Protein AF-A0A431HQF5-F1 (afdb_monomer_lite)

pLDDT: mean 87.21, std 10.59, range [45.34, 97.56]

Radius of gyration: 22.0 Å; chains: 1; bounding box: 46×23×59 Å

Foldseek 3Di:
DAACDLVNLLVLLVDPVLVVVDDPVCVVVNVVCVVPVPDPVCVVVSVCCLPPVQVSVCVVVVPHHRDPPVVVVVLLVDWDKDKDKDFQVCVVVVVVPDDDADWDWDWDDDDRIIIIIITGRDPDD

Structure (mmCIF, N/CA/C/O backbone):
data_AF-A0A431HQF5-F1
#
_entry.id   AF-A0A431HQF5-F1
#
loop_
_atom_site.group_PDB
_atom_site.id
_atom_site.type_symbol
_atom_site.label_atom_id
_atom_site.label_alt_id
_atom_site.label_comp_id
_atom_site.label_asym_id
_atom_site.label_entity_id
_atom_site.label_seq_id
_atom_site.pdbx_PDB_ins_code
_atom_site.Cartn_x
_atom_site.Cartn_y
_atom_site.Cartn_z
_atom_site.occupancy
_atom_site.B_iso_or_equiv
_atom_site.auth_seq_id
_atom_site.auth_comp_id
_atom_site.auth_asym_id
_atom_site.auth_atom_id
_atom_site.pdbx_PDB_model_num
ATOM 1 N N . MET A 1 1 ? -9.486 -3.557 -13.573 1.00 58.25 1 MET A N 1
ATOM 2 C CA . MET A 1 1 ? -8.245 -3.834 -14.334 1.00 58.25 1 MET A CA 1
ATOM 3 C C . MET A 1 1 ? -7.136 -4.143 -13.343 1.00 58.25 1 MET A C 1
ATOM 5 O O . MET A 1 1 ? -7.006 -3.406 -12.374 1.00 58.25 1 MET A O 1
ATOM 9 N N . SER A 1 2 ? -6.382 -5.228 -13.525 1.00 77.62 2 SER A N 1
ATOM 10 C CA . SER A 1 2 ? -5.254 -5.551 -12.638 1.00 77.62 2 SER A CA 1
ATOM 11 C C . SER A 1 2 ? -4.106 -4.568 -12.871 1.00 77.62 2 SER A C 1
ATOM 13 O O . SER A 1 2 ? -3.697 -4.390 -14.022 1.00 77.62 2 SER A O 1
ATOM 15 N N . LYS A 1 3 ? -3.586 -3.954 -11.806 1.00 85.44 3 LYS A N 1
ATOM 16 C CA . LYS A 1 3 ? -2.421 -3.065 -11.883 1.00 85.44 3 LYS A CA 1
ATOM 17 C C . LYS A 1 3 ? -1.121 -3.877 -11.976 1.00 85.44 3 LYS A C 1
ATOM 19 O O . LYS A 1 3 ? -1.041 -4.982 -11.448 1.00 85.44 3 LYS A O 1
ATOM 24 N N . ILE A 1 4 ? -0.108 -3.328 -12.638 1.00 87.69 4 ILE A N 1
ATOM 25 C CA . ILE A 1 4 ? 1.266 -3.846 -12.642 1.00 87.69 4 ILE A CA 1
ATOM 26 C C . ILE A 1 4 ? 1.956 -3.270 -11.407 1.00 87.69 4 ILE A C 1
ATOM 28 O O . ILE A 1 4 ? 2.224 -2.068 -11.359 1.00 87.69 4 ILE A O 1
ATOM 32 N N . GLY A 1 5 ? 2.202 -4.108 -10.403 1.00 86.31 5 GLY A N 1
ATOM 33 C CA . GLY A 1 5 ? 2.935 -3.750 -9.197 1.00 86.31 5 GLY A CA 1
ATOM 34 C C . GLY A 1 5 ? 4.362 -4.298 -9.200 1.00 86.31 5 GLY A C 1
ATOM 35 O O . GLY A 1 5 ? 4.869 -4.829 -10.190 1.00 86.31 5 GLY A O 1
ATOM 36 N N . LEU A 1 6 ? 5.020 -4.217 -8.042 1.00 86.19 6 LEU A N 1
ATOM 37 C CA . LEU A 1 6 ? 6.387 -4.725 -7.867 1.00 86.19 6 LEU A CA 1
ATOM 38 C C . LEU A 1 6 ? 6.510 -6.232 -8.148 1.00 86.19 6 LEU A C 1
ATOM 40 O O . LEU A 1 6 ? 7.580 -6.694 -8.541 1.00 86.19 6 LEU A O 1
ATOM 44 N N . MET A 1 7 ? 5.446 -7.009 -7.930 1.00 86.44 7 MET A N 1
ATOM 45 C CA . MET A 1 7 ? 5.459 -8.456 -8.159 1.00 86.44 7 MET A CA 1
ATOM 46 C C . MET A 1 7 ? 5.442 -8.792 -9.650 1.00 86.44 7 MET A C 1
ATOM 48 O O . MET A 1 7 ? 6.246 -9.613 -10.091 1.00 86.44 7 MET A O 1
ATOM 52 N N . GLU A 1 8 ? 4.612 -8.108 -10.437 1.00 90.19 8 GLU A N 1
ATOM 53 C CA . GLU A 1 8 ? 4.584 -8.238 -11.895 1.00 90.19 8 GLU A CA 1
ATOM 54 C C . GLU A 1 8 ? 5.925 -7.844 -12.512 1.00 90.19 8 GLU A C 1
ATOM 56 O O . GLU A 1 8 ? 6.423 -8.547 -13.386 1.00 90.19 8 GLU A O 1
ATOM 61 N N . VAL A 1 9 ? 6.553 -6.774 -12.018 1.00 91.06 9 VAL A N 1
ATOM 62 C CA . VAL A 1 9 ? 7.884 -6.343 -12.477 1.00 91.06 9 VAL A CA 1
ATOM 63 C C . VAL A 1 9 ? 8.948 -7.386 -12.153 1.00 91.06 9 VAL A C 1
ATOM 65 O O . VAL A 1 9 ? 9.749 -7.741 -13.017 1.00 91.06 9 VAL A O 1
ATOM 68 N N . LYS A 1 10 ? 8.941 -7.942 -10.934 1.00 90.50 10 LYS A N 1
ATOM 69 C CA . LYS A 1 10 ? 9.847 -9.039 -10.557 1.00 90.50 10 LYS A CA 1
ATOM 70 C C . LYS A 1 10 ? 9.667 -10.262 -11.450 1.00 90.50 10 LYS A C 1
ATOM 72 O O . LYS A 1 10 ? 10.654 -10.922 -11.768 1.00 90.50 10 LYS A O 1
ATOM 77 N N . GLN A 1 11 ? 8.429 -10.584 -11.817 1.00 91.00 11 GLN A N 1
ATOM 78 C CA . GLN A 1 11 ? 8.131 -11.698 -12.709 1.00 91.00 11 GLN A CA 1
ATOM 79 C C . GLN A 1 11 ? 8.595 -11.402 -14.140 1.00 91.00 11 GLN A C 1
ATOM 81 O O . GLN A 1 11 ? 9.264 -12.242 -14.737 1.00 91.00 11 GLN A O 1
ATOM 86 N N . ALA A 1 12 ? 8.305 -10.209 -14.661 1.00 93.19 12 ALA A N 1
ATOM 87 C CA . ALA A 1 12 ? 8.694 -9.788 -16.003 1.00 93.19 12 ALA A CA 1
ATOM 88 C C . ALA A 1 12 ? 10.219 -9.764 -16.176 1.00 93.19 12 ALA A C 1
ATOM 90 O O . ALA A 1 12 ? 10.730 -10.284 -17.159 1.00 93.19 12 ALA A O 1
ATOM 91 N N . LEU A 1 13 ? 10.970 -9.272 -15.185 1.00 93.50 13 LEU A N 1
ATOM 92 C CA . LEU A 1 13 ? 12.439 -9.231 -15.224 1.00 93.50 13 LEU A CA 1
ATOM 93 C C . LEU A 1 13 ? 13.111 -10.611 -15.265 1.00 93.50 13 LEU A C 1
ATOM 95 O O . LEU A 1 13 ? 14.282 -10.708 -15.633 1.00 93.50 13 LEU A O 1
ATOM 99 N N . ARG A 1 14 ? 12.397 -11.688 -14.918 1.00 91.81 14 ARG A N 1
ATOM 100 C CA . ARG A 1 14 ? 12.896 -13.058 -15.114 1.00 91.81 14 ARG A CA 1
ATOM 101 C C . ARG A 1 14 ? 12.796 -13.494 -16.575 1.00 91.81 14 ARG A C 1
ATOM 103 O O 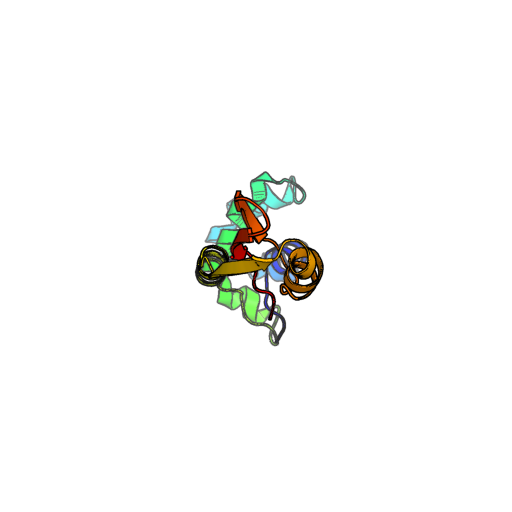. ARG A 1 14 ? 13.613 -14.301 -17.021 1.00 91.81 14 ARG A O 1
ATOM 110 N N . ASP A 1 15 ? 11.844 -12.950 -17.330 1.00 94.12 15 ASP A N 1
ATOM 111 C CA . ASP A 1 15 ? 11.705 -13.229 -18.755 1.00 94.12 15 ASP A CA 1
ATOM 112 C C . ASP A 1 15 ? 12.819 -12.523 -19.538 1.00 94.12 15 ASP A C 1
ATOM 114 O O . ASP A 1 15 ? 13.148 -11.358 -19.316 1.00 94.12 15 ASP A O 1
ATOM 118 N N . LYS A 1 16 ? 13.452 -13.253 -20.455 1.00 93.00 16 LYS A N 1
ATOM 119 C CA . LYS A 1 16 ? 14.454 -12.689 -21.358 1.00 93.00 16 LYS A CA 1
ATOM 120 C C . LYS A 1 16 ? 13.828 -11.674 -22.321 1.00 93.00 16 LYS A C 1
ATOM 122 O O . LYS A 1 16 ? 14.414 -10.626 -22.541 1.00 93.00 16 LYS A O 1
ATOM 127 N N . ARG A 1 17 ? 12.617 -11.934 -22.821 1.00 93.62 17 ARG A N 1
ATOM 128 C CA . ARG A 1 17 ? 11.923 -11.076 -23.795 1.00 93.62 17 ARG A CA 1
ATOM 129 C C . ARG A 1 17 ? 11.688 -9.672 -23.255 1.00 93.62 17 ARG A C 1
ATOM 131 O O . ARG A 1 17 ? 11.881 -8.700 -23.970 1.00 93.62 17 ARG A O 1
ATOM 138 N N . PHE A 1 18 ? 11.291 -9.577 -21.987 1.00 95.06 18 PHE A N 1
ATOM 139 C CA . PHE A 1 18 ? 11.106 -8.288 -21.331 1.00 95.06 18 PHE A CA 1
ATOM 140 C C . PHE A 1 18 ? 12.441 -7.574 -21.115 1.00 95.06 18 PHE A C 1
ATOM 142 O O . PHE A 1 18 ? 12.548 -6.387 -21.392 1.00 95.06 18 PHE A O 1
ATOM 149 N N . ARG A 1 19 ? 13.472 -8.303 -20.664 1.00 93.38 19 ARG A N 1
ATOM 150 C CA . ARG A 1 19 ? 14.819 -7.748 -20.463 1.00 93.38 19 ARG A CA 1
ATOM 151 C C . ARG A 1 19 ? 15.416 -7.183 -21.750 1.00 93.38 19 ARG A C 1
ATOM 153 O O . ARG A 1 19 ? 16.004 -6.112 -21.702 1.00 93.38 19 ARG A O 1
ATOM 160 N N . ASP A 1 20 ? 15.229 -7.878 -22.867 1.00 93.19 20 ASP A N 1
ATOM 161 C CA . ASP A 1 20 ? 15.718 -7.460 -24.184 1.00 93.19 20 ASP A CA 1
ATOM 162 C C . ASP A 1 20 ? 14.951 -6.233 -24.725 1.00 93.19 20 ASP A C 1
ATOM 164 O O . ASP A 1 20 ? 15.460 -5.521 -25.583 1.00 93.19 20 ASP A O 1
ATOM 168 N N . ALA A 1 21 ? 13.740 -5.971 -24.219 1.00 93.50 21 ALA A N 1
ATOM 169 C CA . ALA A 1 21 ? 12.931 -4.811 -24.586 1.00 93.50 21 ALA A CA 1
ATOM 170 C C . ALA A 1 21 ? 13.224 -3.559 -23.736 1.00 93.50 21 ALA A C 1
ATOM 172 O O . ALA A 1 21 ? 12.707 -2.485 -24.050 1.00 93.50 21 ALA A O 1
ATOM 173 N N . LEU A 1 22 ? 14.006 -3.673 -22.652 1.00 93.44 22 LEU A N 1
ATOM 174 C CA . LEU A 1 22 ? 14.332 -2.531 -21.796 1.00 93.44 22 LEU A CA 1
ATOM 175 C C . LEU A 1 22 ? 15.310 -1.561 -22.486 1.00 93.44 22 LEU A C 1
ATOM 177 O O . LEU A 1 22 ? 16.166 -2.000 -23.253 1.00 93.44 22 LEU A O 1
ATOM 181 N N . PRO A 1 23 ? 15.233 -0.249 -22.188 1.00 92.88 23 PRO A N 1
ATOM 182 C CA . PRO A 1 23 ?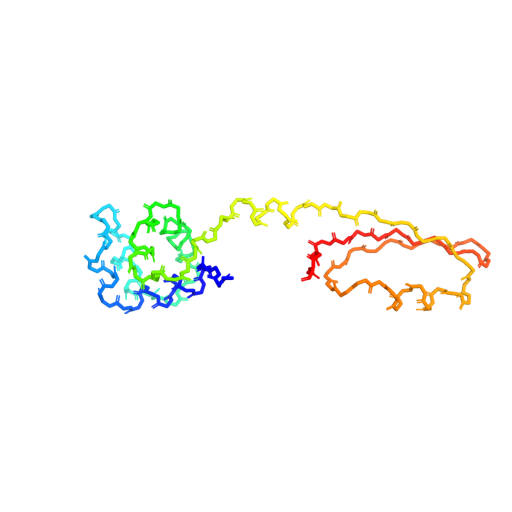 16.179 0.729 -22.717 1.00 92.88 23 PRO A CA 1
ATOM 183 C C . PRO A 1 23 ? 17.627 0.438 -22.301 1.00 92.88 23 PRO A C 1
ATOM 185 O O . PRO A 1 23 ? 17.884 -0.083 -21.213 1.00 92.88 23 PRO A O 1
ATOM 188 N N . GLU A 1 24 ? 18.590 0.878 -23.114 1.00 90.94 24 GLU A N 1
ATOM 189 C CA . GLU A 1 24 ? 20.025 0.673 -22.855 1.00 90.94 24 GLU A CA 1
ATOM 190 C C . GLU A 1 24 ? 20.491 1.251 -21.509 1.00 90.94 24 GLU A C 1
ATOM 192 O O . GLU A 1 24 ? 21.410 0.710 -20.889 1.00 90.94 24 GLU A O 1
ATOM 197 N N . SER A 1 25 ? 19.816 2.288 -21.000 1.00 91.88 25 SER A N 1
ATOM 198 C CA . SER A 1 25 ? 20.086 2.893 -19.689 1.00 91.88 25 SER A CA 1
ATOM 199 C C . SER A 1 25 ? 19.937 1.922 -18.507 1.00 91.88 25 SER A C 1
ATOM 201 O O . SER A 1 25 ? 20.458 2.195 -17.426 1.00 91.88 25 SER A O 1
ATOM 203 N N . PHE A 1 26 ? 19.272 0.777 -18.698 1.00 92.38 26 PHE A N 1
ATOM 204 C CA . PHE A 1 26 ? 19.079 -0.257 -17.676 1.00 92.38 26 PHE A CA 1
ATOM 205 C C . PHE A 1 26 ? 20.167 -1.339 -17.693 1.00 92.38 26 PHE A C 1
ATOM 207 O O . PHE A 1 26 ? 20.194 -2.186 -16.798 1.00 92.38 26 PHE A O 1
ATOM 214 N N . THR A 1 27 ? 21.073 -1.334 -18.676 1.00 90.38 27 THR A N 1
ATOM 215 C CA . THR A 1 27 ? 22.007 -2.446 -18.935 1.00 90.38 27 THR A CA 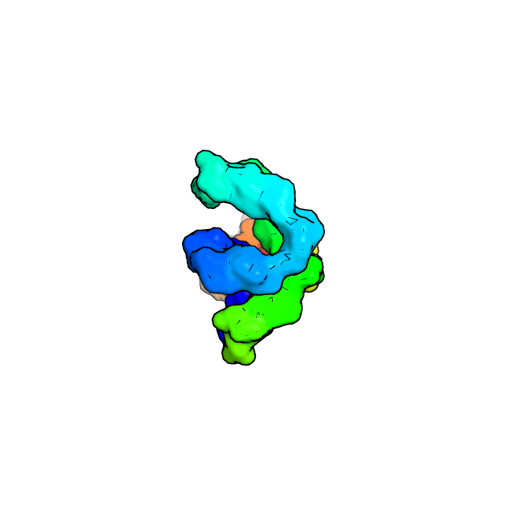1
ATOM 216 C C . THR A 1 27 ? 22.867 -2.800 -17.719 1.00 90.38 27 THR A C 1
ATOM 218 O O . THR A 1 27 ? 22.964 -3.971 -17.347 1.00 90.38 27 THR A O 1
ATOM 221 N N . GLU A 1 28 ? 23.459 -1.809 -17.047 1.00 91.31 28 GLU A N 1
ATOM 222 C CA . GLU A 1 28 ? 24.319 -2.051 -15.880 1.00 91.31 28 GLU A CA 1
ATOM 223 C C . GLU A 1 28 ? 23.551 -2.636 -14.687 1.00 91.31 28 GLU A C 1
ATOM 225 O O . GLU A 1 28 ? 24.012 -3.554 -14.002 1.00 91.31 28 GLU A O 1
ATOM 230 N N . GLU A 1 29 ? 22.361 -2.105 -14.417 1.00 90.94 29 GLU A N 1
ATOM 231 C CA . GLU A 1 29 ? 21.517 -2.539 -13.305 1.00 90.94 29 GLU A CA 1
ATOM 232 C C . GLU A 1 29 ? 20.937 -3.931 -13.570 1.00 90.94 29 GLU A C 1
ATOM 234 O O . GLU A 1 29 ? 20.865 -4.763 -12.666 1.00 90.94 29 GLU A O 1
ATOM 239 N N . LEU A 1 30 ? 20.616 -4.225 -14.829 1.00 92.75 30 LEU A N 1
ATOM 240 C CA . LEU A 1 30 ? 20.144 -5.524 -15.280 1.00 92.75 30 LEU A CA 1
ATOM 241 C C . LEU A 1 30 ? 21.226 -6.601 -15.137 1.00 92.75 30 LEU A C 1
ATOM 243 O O . LEU A 1 30 ? 20.927 -7.716 -14.706 1.00 92.75 30 LEU A O 1
ATOM 247 N N . GLN A 1 31 ? 22.491 -6.273 -15.415 1.00 90.88 31 GLN A N 1
ATOM 248 C CA . GLN A 1 31 ? 23.617 -7.171 -15.140 1.00 90.88 31 GLN A CA 1
ATOM 249 C C . GLN A 1 31 ? 23.776 -7.443 -13.637 1.00 90.88 31 GLN A C 1
ATOM 251 O O . GLN A 1 31 ? 24.002 -8.588 -13.240 1.00 90.88 31 GLN A O 1
ATOM 256 N N . LYS A 1 32 ? 23.629 -6.418 -12.785 1.00 90.81 32 LYS A N 1
ATOM 257 C CA . LYS A 1 32 ? 23.652 -6.582 -11.319 1.00 90.81 32 LYS A CA 1
ATOM 258 C C . LYS A 1 32 ? 22.494 -7.463 -10.840 1.00 90.81 32 LYS A C 1
ATOM 260 O O . LYS A 1 32 ? 22.718 -8.388 -10.061 1.00 90.81 32 LYS A O 1
ATOM 265 N N . TYR A 1 33 ? 21.290 -7.236 -11.363 1.00 92.56 33 TYR A N 1
ATOM 266 C CA . TYR A 1 33 ? 20.105 -8.040 -11.072 1.00 92.56 33 TYR A CA 1
ATOM 267 C C . TYR A 1 33 ? 20.306 -9.514 -11.446 1.00 92.56 33 TYR A C 1
ATOM 269 O O . TYR A 1 33 ? 20.027 -10.390 -10.633 1.00 92.56 33 TYR A O 1
ATOM 277 N N . GLN A 1 34 ? 20.839 -9.807 -12.638 1.00 90.62 34 GLN A N 1
ATOM 278 C CA . GLN A 1 34 ? 21.037 -11.186 -13.101 1.00 90.62 34 GLN A CA 1
ATOM 279 C C . GLN A 1 34 ? 21.993 -11.994 -12.217 1.00 90.62 34 GLN A C 1
ATOM 281 O O . GLN A 1 34 ? 21.821 -13.205 -12.090 1.00 90.62 34 GLN A O 1
ATOM 286 N N . LYS A 1 35 ? 22.965 -11.338 -11.571 1.00 92.44 35 LYS A N 1
ATOM 287 C CA . LYS A 1 35 ? 23.877 -11.995 -10.622 1.00 92.44 35 LYS A CA 1
ATOM 288 C C . LYS A 1 35 ? 23.170 -12.439 -9.341 1.00 92.44 35 LYS A C 1
ATOM 290 O O . LYS A 1 35 ? 23.572 -13.435 -8.750 1.00 92.44 35 LYS A O 1
ATOM 295 N N . ASN A 1 36 ? 22.140 -11.713 -8.898 1.00 90.62 36 ASN A N 1
ATOM 296 C CA . ASN A 1 36 ? 21.372 -12.066 -7.704 1.00 90.62 36 ASN A CA 1
ATOM 297 C C . ASN A 1 36 ? 19.916 -11.556 -7.777 1.00 90.62 36 ASN A C 1
ATOM 299 O O . ASN A 1 36 ? 19.568 -10.557 -7.135 1.00 90.62 36 ASN A O 1
ATOM 303 N N . PRO A 1 37 ? 19.029 -12.239 -8.524 1.00 85.88 37 PRO A N 1
ATOM 304 C CA . PRO A 1 37 ? 17.673 -11.752 -8.791 1.00 85.88 37 PRO A CA 1
ATOM 305 C C . PRO A 1 37 ? 16.753 -11.790 -7.560 1.00 85.88 37 PRO A C 1
ATOM 307 O O . PRO A 1 37 ? 15.724 -11.115 -7.531 1.00 85.88 37 PRO A O 1
ATOM 310 N N . GLY A 1 38 ? 17.114 -12.559 -6.527 1.00 83.06 38 GLY A N 1
ATOM 311 C CA . GLY A 1 38 ? 16.381 -12.645 -5.260 1.00 83.06 38 GLY A CA 1
ATOM 312 C C . GLY A 1 38 ? 16.757 -11.572 -4.233 1.00 83.06 38 GLY A C 1
ATOM 313 O O . GLY A 1 38 ? 16.110 -11.485 -3.192 1.00 83.06 38 GLY A O 1
ATOM 314 N N . CYS A 1 39 ? 17.781 -10.755 -4.503 1.00 84.44 39 CYS A N 1
ATOM 315 C CA . CYS A 1 39 ? 18.284 -9.781 -3.540 1.00 84.44 39 CYS A CA 1
ATOM 316 C C . CYS A 1 39 ? 17.250 -8.695 -3.211 1.00 84.44 39 CYS A C 1
ATOM 318 O O . CYS A 1 39 ? 16.688 -8.055 -4.106 1.00 84.44 39 CYS A O 1
ATOM 320 N N . ALA A 1 40 ? 17.080 -8.399 -1.920 1.00 80.38 40 ALA A N 1
ATOM 321 C CA . ALA A 1 40 ? 16.309 -7.240 -1.461 1.00 80.38 40 ALA A CA 1
ATOM 322 C C . ALA A 1 40 ? 16.910 -5.904 -1.948 1.00 80.38 40 ALA A C 1
ATOM 324 O O . ALA A 1 40 ? 16.189 -4.926 -2.129 1.00 80.38 40 ALA A O 1
ATOM 325 N N . CYS A 1 41 ? 18.211 -5.879 -2.248 1.00 84.56 41 CYS A N 1
ATOM 326 C CA . CYS A 1 41 ? 18.910 -4.725 -2.808 1.00 84.56 41 CYS A CA 1
ATOM 327 C C 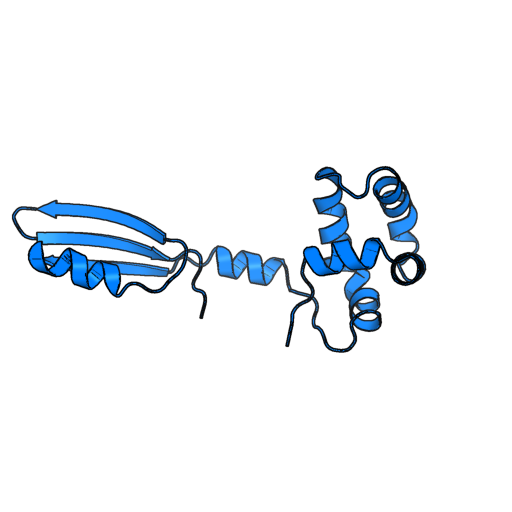. CYS A 1 41 ? 18.407 -4.286 -4.196 1.00 84.56 41 CYS A C 1
ATOM 329 O O . CYS A 1 41 ? 18.689 -3.167 -4.608 1.00 84.56 41 CYS A O 1
ATOM 331 N N . ASN A 1 42 ? 17.625 -5.116 -4.897 1.00 88.81 42 ASN A N 1
ATOM 332 C CA . ASN A 1 42 ? 17.071 -4.792 -6.217 1.00 88.81 42 ASN A CA 1
ATOM 333 C C . ASN A 1 42 ? 15.778 -3.955 -6.153 1.00 88.81 42 ASN A C 1
ATOM 335 O O . ASN A 1 42 ? 15.238 -3.582 -7.190 1.00 88.81 42 ASN A O 1
ATOM 339 N N . ILE A 1 43 ? 15.254 -3.647 -4.959 1.00 85.25 43 ILE A N 1
ATOM 340 C CA . ILE A 1 43 ? 14.030 -2.839 -4.812 1.00 85.25 43 ILE A CA 1
ATOM 341 C C . ILE A 1 43 ? 14.114 -1.481 -5.541 1.00 85.25 43 ILE A C 1
ATOM 343 O O . ILE A 1 43 ? 13.151 -1.151 -6.238 1.00 85.25 43 ILE A O 1
ATOM 347 N N . PRO A 1 44 ? 15.214 -0.702 -5.453 1.00 88.94 44 PRO A N 1
ATOM 348 C CA . PRO A 1 44 ? 15.353 0.549 -6.202 1.00 88.94 44 PRO A CA 1
ATOM 349 C C . PRO A 1 44 ? 15.273 0.342 -7.717 1.00 88.94 44 PRO A C 1
ATOM 351 O O . PRO A 1 44 ? 14.609 1.110 -8.404 1.00 88.94 44 PRO A O 1
ATOM 354 N N . PHE A 1 45 ? 15.864 -0.743 -8.221 1.00 92.19 45 PHE A N 1
ATOM 355 C CA . PHE A 1 45 ? 15.804 -1.100 -9.636 1.00 92.19 45 PHE A CA 1
ATOM 356 C C . PHE A 1 45 ? 14.371 -1.410 -10.086 1.00 92.19 45 PHE A C 1
ATOM 358 O O . PHE A 1 45 ? 13.919 -0.888 -11.099 1.00 92.19 45 PHE A O 1
ATOM 365 N N . TYR A 1 46 ? 13.604 -2.179 -9.303 1.00 90.38 46 TYR A N 1
ATOM 366 C CA . TYR A 1 46 ? 12.196 -2.446 -9.626 1.00 90.38 46 TYR A CA 1
ATOM 367 C C . TYR A 1 46 ? 11.362 -1.164 -9.673 1.00 90.38 46 TYR A C 1
ATOM 369 O O . TYR A 1 46 ? 10.546 -1.001 -10.577 1.00 90.38 46 TYR A O 1
ATOM 377 N N . LYS A 1 47 ? 11.587 -0.239 -8.730 1.00 87.69 47 LYS A N 1
ATOM 378 C CA . LYS A 1 47 ? 10.921 1.071 -8.735 1.00 87.69 47 LYS A CA 1
ATOM 379 C C . LYS A 1 47 ? 11.280 1.872 -9.985 1.00 87.69 47 LYS A C 1
ATOM 381 O O . LYS A 1 47 ? 10.378 2.401 -10.621 1.00 87.69 47 LYS A O 1
ATOM 386 N N . LYS A 1 48 ? 12.559 1.883 -10.367 1.00 90.62 48 LYS A N 1
ATOM 387 C CA . LYS A 1 48 ? 13.045 2.557 -11.574 1.00 90.62 48 LYS A CA 1
ATOM 388 C C . LYS A 1 48 ? 12.392 2.012 -12.847 1.00 90.62 48 LYS A C 1
ATOM 390 O O . LYS A 1 48 ? 11.933 2.779 -13.682 1.00 90.62 48 LYS A O 1
ATOM 395 N N . VAL A 1 49 ? 12.253 0.689 -12.965 1.00 91.88 49 VAL A N 1
ATOM 396 C CA . VAL A 1 49 ? 11.530 0.055 -14.085 1.00 91.88 49 VAL A CA 1
ATOM 397 C C . VAL A 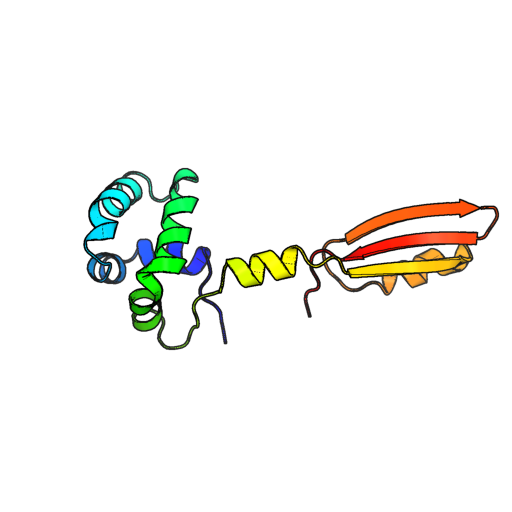1 49 ? 10.062 0.505 -14.121 1.00 91.88 49 VAL A C 1
ATOM 399 O O . VAL A 1 49 ? 9.537 0.796 -15.190 1.00 91.88 49 VAL A O 1
ATOM 402 N N . MET A 1 50 ? 9.397 0.632 -12.967 1.00 88.69 50 MET A N 1
ATOM 403 C CA . MET A 1 50 ? 8.008 1.119 -12.902 1.00 88.69 50 MET A CA 1
ATOM 404 C C . MET A 1 50 ? 7.848 2.595 -13.281 1.00 88.69 50 MET A C 1
ATOM 406 O O . MET A 1 50 ? 6.779 2.990 -13.749 1.00 88.69 50 MET A O 1
ATOM 410 N N . THR A 1 51 ? 8.868 3.423 -13.060 1.00 88.31 51 THR A N 1
ATOM 411 C CA . THR A 1 51 ? 8.803 4.862 -13.344 1.00 88.31 51 THR A CA 1
ATOM 412 C C . THR A 1 51 ? 9.249 5.198 -14.759 1.00 88.31 51 THR A C 1
ATOM 414 O O . THR A 1 51 ? 8.565 5.966 -15.431 1.00 88.31 51 THR A O 1
ATOM 417 N N . GLU A 1 52 ? 10.353 4.609 -15.215 1.00 91.56 52 GLU A N 1
ATOM 418 C CA . GLU A 1 52 ? 11.045 4.983 -16.455 1.00 91.56 52 GLU A CA 1
ATOM 419 C C . GLU A 1 52 ? 10.772 4.018 -17.623 1.00 91.56 52 GLU A C 1
ATOM 421 O O . GLU A 1 52 ? 10.843 4.440 -18.770 1.00 91.56 52 GLU A O 1
ATOM 426 N N . ALA A 1 53 ? 10.403 2.754 -17.370 1.00 92.31 53 ALA A N 1
ATOM 427 C CA . ALA A 1 53 ? 10.145 1.750 -18.416 1.00 92.31 53 ALA A CA 1
ATOM 428 C C . ALA A 1 53 ? 8.645 1.414 -18.570 1.00 92.31 53 ALA A C 1
ATOM 430 O O . ALA A 1 53 ? 8.249 0.263 -18.788 1.00 92.31 53 ALA A O 1
ATOM 431 N N . LYS A 1 54 ? 7.779 2.427 -18.420 1.00 90.12 54 LYS A N 1
ATOM 432 C CA . LYS A 1 54 ? 6.314 2.261 -18.478 1.00 90.12 54 LYS A CA 1
ATOM 433 C C . LYS A 1 54 ? 5.835 1.741 -19.828 1.00 90.12 54 LYS A C 1
ATOM 435 O O . LYS A 1 54 ? 4.938 0.905 -19.865 1.00 90.12 54 LYS A O 1
ATOM 440 N N . GLU A 1 55 ? 6.434 2.208 -20.919 1.00 90.69 55 GLU A N 1
ATOM 441 C CA . GLU A 1 55 ? 6.068 1.795 -22.277 1.00 90.69 55 GLU A CA 1
ATOM 442 C C . GLU A 1 55 ? 6.332 0.303 -22.491 1.00 90.69 55 GLU A C 1
ATOM 444 O O . GLU A 1 55 ? 5.462 -0.423 -22.967 1.00 90.69 55 GLU A O 1
ATOM 449 N N . GLN A 1 56 ? 7.491 -0.179 -22.048 1.00 93.69 56 GLN A N 1
ATOM 450 C CA . GLN A 1 56 ? 7.894 -1.581 -22.129 1.00 93.69 56 GLN A CA 1
ATOM 451 C C . GLN A 1 56 ? 6.996 -2.459 -21.253 1.00 93.69 56 GLN A C 1
ATOM 453 O O . GLN A 1 56 ? 6.579 -3.539 -21.671 1.00 93.69 56 GLN A O 1
ATOM 458 N N . LEU A 1 57 ? 6.649 -1.991 -20.047 1.00 91.75 57 LEU A N 1
ATOM 459 C CA . LEU A 1 57 ? 5.693 -2.679 -19.175 1.00 91.75 57 LEU A CA 1
ATOM 460 C C . LEU A 1 57 ? 4.302 -2.765 -19.811 1.00 91.75 57 LEU A C 1
ATOM 462 O O . LEU A 1 57 ? 3.663 -3.812 -19.721 1.00 91.75 57 LEU A O 1
ATOM 466 N N . GLN A 1 58 ? 3.850 -1.702 -20.476 1.00 91.00 58 GLN A N 1
ATOM 467 C CA . GLN A 1 58 ? 2.558 -1.666 -21.155 1.00 91.00 58 GLN A CA 1
ATOM 468 C C . GLN A 1 58 ? 2.541 -2.575 -22.391 1.00 91.00 58 GLN A C 1
ATOM 470 O O . GLN A 1 58 ? 1.556 -3.269 -22.626 1.00 91.00 58 GLN A O 1
ATOM 475 N N . GLN A 1 59 ? 3.636 -2.625 -23.152 1.00 91.88 59 GLN A N 1
ATOM 476 C CA . GLN A 1 59 ? 3.788 -3.543 -24.284 1.00 91.88 59 GLN A CA 1
ATOM 477 C C . GLN A 1 59 ? 3.802 -5.008 -23.832 1.00 91.88 59 GLN A C 1
ATOM 479 O O . GLN A 1 59 ? 3.190 -5.861 -24.471 1.00 91.88 59 GLN A O 1
ATOM 484 N N . TYR A 1 60 ? 4.471 -5.302 -22.715 1.00 93.00 60 TYR A N 1
ATOM 485 C CA . TYR A 1 60 ? 4.562 -6.656 -22.171 1.00 93.00 60 TYR A CA 1
ATOM 486 C C . TYR A 1 60 ? 3.262 -7.109 -21.477 1.00 93.00 60 TYR A C 1
ATOM 488 O O . TYR A 1 60 ? 2.902 -8.285 -21.531 1.00 93.00 60 TYR A O 1
ATOM 496 N N . PHE A 1 61 ? 2.519 -6.181 -20.865 1.00 91.31 61 PHE A N 1
ATOM 497 C CA . PHE A 1 61 ? 1.218 -6.422 -20.235 1.00 91.31 61 PHE A CA 1
ATOM 498 C C . PHE A 1 61 ? 0.114 -5.544 -20.861 1.00 91.31 61 PHE A C 1
ATOM 500 O O . PHE A 1 61 ? -0.391 -4.631 -20.202 1.00 91.31 61 PHE A O 1
ATOM 507 N N . PRO A 1 62 ? -0.344 -5.842 -22.092 1.00 86.94 62 PRO A N 1
ATOM 508 C CA . PRO A 1 62 ? -1.216 -4.950 -22.870 1.00 86.94 62 PRO A CA 1
ATOM 509 C C . PRO A 1 62 ? -2.555 -4.611 -22.195 1.00 86.94 62 PRO A C 1
ATOM 511 O O . PRO A 1 62 ? -3.098 -3.533 -22.413 1.00 86.94 62 PRO A O 1
ATOM 514 N N . ASN A 1 63 ? -3.064 -5.495 -21.330 1.00 88.62 63 ASN A N 1
ATOM 515 C CA . ASN A 1 63 ? -4.356 -5.339 -20.646 1.00 88.62 63 ASN A CA 1
ATOM 516 C C . ASN A 1 63 ? -4.239 -4.874 -19.181 1.00 88.62 63 ASN A C 1
ATOM 518 O O . ASN A 1 63 ? -5.191 -5.009 -18.407 1.00 88.62 63 ASN A O 1
ATOM 522 N N . ARG A 1 64 ? -3.066 -4.395 -18.757 1.00 87.00 64 ARG A N 1
ATOM 523 C CA . ARG A 1 64 ? -2.818 -3.929 -17.385 1.00 87.00 64 ARG A CA 1
ATOM 524 C C . ARG A 1 64 ? -2.334 -2.488 -17.401 1.00 87.00 64 ARG A C 1
ATOM 526 O O . ARG A 1 64 ? -1.771 -2.047 -18.389 1.00 87.00 64 ARG A O 1
ATOM 533 N N . SER A 1 65 ? -2.545 -1.761 -16.312 1.00 85.12 65 SER A N 1
ATOM 534 C CA . SER A 1 65 ? -2.012 -0.407 -16.141 1.00 85.12 65 SER A CA 1
ATOM 535 C C . SER A 1 65 ? -0.866 -0.412 -15.137 1.00 85.12 65 SER A C 1
ATOM 537 O O . SER A 1 65 ? -0.923 -1.116 -14.126 1.00 85.12 65 SER A O 1
ATOM 53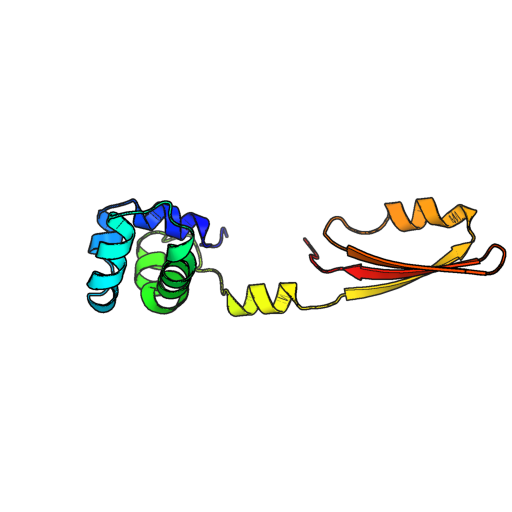9 N N . VAL A 1 66 ? 0.186 0.366 -15.395 1.00 82.88 66 VAL A N 1
ATOM 540 C CA . VAL A 1 66 ? 1.290 0.527 -14.438 1.00 82.88 66 VAL A CA 1
ATOM 541 C C . VAL A 1 66 ? 0.777 1.232 -13.182 1.00 82.88 66 VAL A C 1
ATOM 543 O O . VAL A 1 66 ? 0.182 2.305 -13.277 1.00 82.88 66 VAL A O 1
ATOM 546 N N . ALA A 1 67 ? 0.981 0.627 -12.007 1.00 79.81 67 ALA A N 1
ATOM 547 C CA . ALA A 1 67 ? 0.595 1.249 -10.745 1.00 79.81 67 ALA A CA 1
ATOM 548 C C . ALA A 1 67 ? 1.378 2.552 -10.534 1.00 79.81 67 ALA A C 1
ATOM 550 O O . ALA A 1 67 ? 2.602 2.588 -10.690 1.00 79.81 67 ALA A O 1
ATOM 551 N N . ASN A 1 68 ? 0.678 3.621 -10.157 1.00 77.38 68 ASN A N 1
ATOM 552 C CA . ASN A 1 68 ? 1.321 4.869 -9.780 1.00 77.38 68 ASN A CA 1
ATOM 553 C C . ASN A 1 68 ? 1.803 4.761 -8.330 1.00 77.38 68 ASN A C 1
ATOM 555 O O . ASN A 1 68 ? 1.034 4.972 -7.396 1.00 77.38 68 ASN A O 1
ATOM 559 N N . LEU A 1 69 ? 3.080 4.412 -8.155 1.00 70.25 69 LEU A N 1
ATOM 560 C CA . LEU A 1 69 ? 3.685 4.196 -6.839 1.00 70.25 69 LEU A CA 1
ATOM 561 C C . LEU A 1 69 ? 3.565 5.413 -5.911 1.00 70.25 69 LEU A C 1
ATOM 563 O O . LEU A 1 69 ? 3.453 5.232 -4.704 1.00 70.25 69 LEU A O 1
ATOM 567 N N . GLU A 1 70 ? 3.588 6.634 -6.450 1.00 68.19 70 GLU A N 1
ATOM 568 C CA . GLU A 1 70 ? 3.453 7.857 -5.649 1.00 68.19 70 GLU A CA 1
ATOM 569 C C . GLU A 1 70 ? 2.016 8.089 -5.192 1.00 68.19 70 GLU A C 1
ATOM 571 O O . GLU A 1 70 ? 1.784 8.523 -4.069 1.00 68.19 70 GLU A O 1
ATOM 576 N N . GLU A 1 71 ? 1.044 7.789 -6.047 1.00 66.38 71 GLU A N 1
ATOM 577 C CA . GLU A 1 71 ? -0.371 7.931 -5.717 1.00 66.38 71 GLU A CA 1
ATOM 578 C C . GLU A 1 71 ? -0.827 6.840 -4.744 1.00 66.38 71 GLU A C 1
ATOM 580 O O . GLU A 1 71 ? -1.540 7.131 -3.788 1.00 66.38 71 GLU A O 1
ATOM 585 N N . ASP A 1 72 ? -0.360 5.603 -4.933 1.00 65.31 72 ASP A N 1
ATOM 586 C CA . ASP A 1 72 ? -0.613 4.511 -3.994 1.00 65.31 72 ASP A CA 1
ATOM 587 C C . ASP A 1 72 ? 0.085 4.792 -2.642 1.00 65.31 72 ASP A C 1
ATOM 589 O O . ASP A 1 72 ? -0.504 4.556 -1.592 1.00 65.31 72 ASP A O 1
ATOM 593 N N . ALA A 1 73 ? 1.290 5.383 -2.635 1.00 62.78 73 ALA A N 1
ATOM 594 C CA . ALA A 1 73 ? 1.944 5.831 -1.401 1.00 62.78 73 ALA A CA 1
ATOM 595 C C . ALA A 1 73 ? 1.200 6.989 -0.717 1.00 62.78 73 ALA A C 1
ATOM 597 O O . ALA A 1 73 ? 1.094 6.993 0.506 1.00 62.78 73 ALA A O 1
ATOM 598 N N . LYS A 1 74 ? 0.660 7.948 -1.483 1.00 63.59 74 LYS A N 1
ATOM 599 C CA . LYS A 1 74 ? -0.178 9.030 -0.941 1.00 63.59 74 LYS A CA 1
ATOM 600 C C . LYS A 1 74 ? -1.460 8.489 -0.315 1.00 63.59 74 LYS A C 1
ATOM 602 O O . LYS A 1 74 ? -1.773 8.879 0.799 1.00 63.59 74 LYS A O 1
ATOM 607 N N . LYS A 1 75 ? -2.137 7.544 -0.971 1.00 63.22 75 LYS A N 1
ATOM 608 C CA . LYS A 1 75 ? -3.344 6.889 -0.440 1.00 63.22 75 LYS A CA 1
ATOM 609 C C . LYS A 1 75 ? -3.071 6.112 0.849 1.00 63.22 75 LYS A C 1
ATOM 611 O O . LYS A 1 75 ? -3.856 6.195 1.777 1.00 63.22 75 LYS A O 1
ATOM 616 N N . LEU A 1 76 ? -1.925 5.434 0.949 1.00 60.66 76 LEU A N 1
ATOM 617 C CA . LEU A 1 76 ? -1.479 4.775 2.189 1.00 60.66 76 LEU A CA 1
ATOM 618 C C . LEU A 1 76 ? -1.101 5.761 3.313 1.00 60.66 76 LEU A C 1
ATOM 620 O O . LEU A 1 76 ? -0.932 5.359 4.462 1.00 60.66 76 LEU A O 1
ATOM 624 N N . MET A 1 77 ? -0.900 7.040 2.984 1.00 60.62 77 MET A N 1
ATOM 625 C CA . MET A 1 77 ? -0.616 8.112 3.940 1.00 60.62 77 MET A CA 1
ATOM 626 C C . MET A 1 77 ? -1.864 8.912 4.329 1.00 60.62 77 MET A C 1
ATOM 628 O O . MET A 1 77 ? -1.784 9.747 5.235 1.00 60.62 77 MET A O 1
ATOM 632 N N . GLU A 1 78 ? -2.999 8.698 3.661 1.00 69.50 78 GLU A N 1
ATOM 633 C CA . GLU A 1 78 ? -4.248 9.365 4.007 1.00 69.50 78 GLU A CA 1
ATOM 634 C C . GLU A 1 78 ? -4.780 8.771 5.313 1.00 69.50 78 GLU A C 1
ATOM 636 O O . GLU A 1 78 ? -5.176 7.613 5.394 1.00 69.50 78 GLU A O 1
ATOM 641 N N . ASN A 1 79 ? -4.733 9.577 6.372 1.00 79.38 79 ASN A N 1
ATOM 642 C CA . ASN A 1 79 ? -5.261 9.187 7.669 1.00 79.38 79 ASN A CA 1
ATOM 643 C C . ASN A 1 79 ? -6.776 9.397 7.682 1.00 79.38 79 ASN A C 1
ATOM 645 O O . ASN A 1 79 ? -7.245 10.534 7.558 1.00 79.38 79 ASN A O 1
ATOM 649 N N . HIS A 1 80 ? -7.533 8.328 7.898 1.00 84.25 80 HIS A N 1
ATOM 650 C CA . HIS A 1 80 ? -8.977 8.405 8.083 1.00 84.25 80 HIS A CA 1
ATOM 651 C C . HIS A 1 80 ? -9.311 8.306 9.568 1.00 84.25 80 HIS A C 1
ATOM 653 O O . HIS A 1 80 ? -9.391 7.220 10.143 1.00 84.25 80 HIS A O 1
ATOM 659 N N . TRP A 1 81 ? -9.490 9.470 10.189 1.00 89.75 81 TRP A N 1
ATOM 660 C CA . TRP A 1 81 ? -9.795 9.573 11.610 1.00 89.75 81 TRP A CA 1
ATOM 661 C C . TRP A 1 81 ? -11.295 9.470 11.872 1.00 89.75 81 TRP A C 1
ATOM 663 O O . TRP A 1 81 ? -12.095 10.183 11.267 1.00 89.75 81 TRP A O 1
ATOM 673 N N . SER A 1 82 ? -11.671 8.643 12.840 1.00 92.62 82 SER A N 1
ATOM 674 C CA . SER A 1 82 ? -13.015 8.606 13.410 1.00 92.62 82 SER A CA 1
ATOM 675 C C . SER A 1 82 ? -12.956 8.516 14.935 1.00 92.62 82 SER A C 1
ATOM 677 O O . SER A 1 82 ? -11.958 8.085 15.517 1.00 92.62 82 SER A O 1
ATOM 679 N N . VAL A 1 83 ? -14.020 8.975 15.596 1.00 94.94 83 VAL A N 1
ATOM 680 C CA . VAL A 1 83 ? -14.147 8.940 17.058 1.00 94.94 83 VAL A CA 1
ATOM 681 C C . VAL A 1 83 ? -15.432 8.213 17.421 1.00 94.94 83 VAL A C 1
ATOM 683 O O . VAL A 1 83 ? -16.511 8.570 16.950 1.00 94.94 83 VAL A O 1
ATOM 686 N N . ILE A 1 84 ? -15.314 7.201 18.272 1.00 95.81 84 ILE A N 1
ATOM 687 C CA . ILE A 1 84 ? -16.435 6.451 18.829 1.00 95.81 84 ILE A CA 1
ATOM 688 C C . ILE A 1 84 ? -16.551 6.842 20.295 1.00 95.81 84 ILE A C 1
ATOM 690 O O . ILE A 1 84 ? -15.637 6.587 21.074 1.00 95.81 84 ILE A O 1
ATOM 694 N N . ASN A 1 85 ? -17.682 7.434 20.663 1.00 96.81 85 ASN A N 1
ATOM 695 C CA . ASN A 1 85 ? -18.073 7.624 22.054 1.00 96.81 85 ASN A CA 1
ATOM 696 C C . ASN A 1 85 ? -19.246 6.691 22.333 1.00 96.81 85 ASN A C 1
ATOM 698 O O . ASN A 1 85 ? -20.243 6.737 21.607 1.00 96.81 85 ASN A O 1
ATOM 702 N N . CYS A 1 86 ? -19.116 5.823 23.328 1.00 95.75 86 CYS A N 1
ATOM 703 C CA . CYS A 1 86 ? -20.156 4.859 23.664 1.00 95.75 86 CYS A CA 1
ATOM 704 C C . CYS A 1 86 ? -20.102 4.443 25.132 1.00 95.75 86 CYS A C 1
ATOM 706 O O . CYS A 1 86 ? -19.082 4.613 25.806 1.00 95.75 86 CYS A O 1
ATOM 708 N N . HIS A 1 87 ? -21.190 3.832 25.599 1.00 97.56 87 HIS A N 1
ATOM 709 C CA . HIS A 1 87 ? -21.168 3.106 26.863 1.00 97.56 87 HIS A CA 1
ATOM 710 C C . HIS A 1 87 ? -20.249 1.877 26.753 1.00 97.56 87 HIS A C 1
ATOM 712 O O . HIS A 1 87 ? -20.068 1.326 25.661 1.00 97.56 87 HIS A O 1
ATOM 718 N N . VAL A 1 88 ? -19.678 1.414 27.869 1.00 96.12 88 VAL A N 1
ATOM 719 C CA . VAL A 1 88 ? -18.776 0.245 27.890 1.00 96.12 88 VAL A CA 1
ATOM 720 C C . VAL A 1 88 ? -19.419 -1.017 27.291 1.00 96.12 88 VAL A C 1
ATOM 722 O O . VAL A 1 88 ? -18.746 -1.765 26.585 1.00 96.12 88 VAL A O 1
ATOM 725 N N . ASP A 1 89 ? -20.728 -1.198 27.475 1.00 97.25 89 ASP A N 1
ATOM 726 C CA . ASP A 1 89 ? -21.479 -2.356 26.960 1.00 97.25 89 ASP A CA 1
ATOM 727 C C . ASP A 1 89 ? -21.658 -2.343 25.433 1.00 97.25 89 ASP A C 1
ATOM 729 O O . ASP A 1 89 ? -21.880 -3.378 24.808 1.00 97.25 89 ASP A O 1
ATOM 733 N N . GLU A 1 90 ? -21.551 -1.173 24.805 1.00 96.06 90 GLU A N 1
ATOM 734 C CA . GLU A 1 90 ? -21.712 -1.013 23.357 1.00 96.06 90 GLU A CA 1
ATOM 735 C C . GLU A 1 90 ? -20.380 -1.148 22.607 1.00 96.06 90 GLU A C 1
ATOM 737 O O . GLU A 1 90 ? -20.366 -1.331 21.384 1.00 96.06 90 GLU A O 1
ATOM 742 N N . LEU A 1 91 ? -19.258 -1.056 23.329 1.00 94.25 91 LEU A N 1
ATOM 743 C CA . LEU A 1 91 ? -17.913 -0.966 22.766 1.00 94.25 91 LEU A CA 1
ATOM 744 C C . LEU A 1 91 ? -17.607 -2.128 21.819 1.00 94.25 91 LEU A C 1
ATOM 746 O O . LEU A 1 91 ? -17.146 -1.909 20.700 1.00 94.25 91 LEU A O 1
ATOM 750 N N . GLU A 1 92 ? -17.891 -3.361 22.237 1.00 95.06 92 GLU A N 1
ATOM 751 C CA . GLU A 1 92 ? -17.605 -4.549 21.430 1.00 95.06 92 GLU A CA 1
ATOM 752 C C . GLU A 1 92 ? -18.363 -4.517 20.094 1.00 95.06 92 GLU A C 1
ATOM 754 O O . GLU A 1 92 ? -17.782 -4.779 19.037 1.00 95.06 92 GLU A O 1
ATOM 759 N N . GLY A 1 93 ? -19.645 -4.139 20.121 1.00 95.75 93 GLY A N 1
ATOM 760 C CA . GLY A 1 93 ? -20.463 -4.012 18.917 1.00 95.75 93 GLY A CA 1
ATOM 761 C C . GLY A 1 93 ? -19.946 -2.919 17.981 1.00 95.75 93 GLY A C 1
ATOM 762 O O . GLY A 1 93 ? -19.864 -3.126 16.770 1.00 95.75 93 GLY A O 1
ATOM 763 N N . LYS A 1 94 ? -19.532 -1.772 18.531 1.00 93.38 94 LYS A N 1
ATOM 764 C CA . LYS A 1 94 ? -18.963 -0.666 17.748 1.00 93.38 94 LYS A CA 1
ATOM 765 C C . LYS A 1 94 ? -17.628 -1.046 17.104 1.00 93.38 94 LYS A C 1
ATOM 767 O O . LYS A 1 94 ? -17.431 -0.745 15.931 1.00 93.38 94 LYS A O 1
ATOM 772 N N . LEU A 1 95 ? -16.747 -1.742 17.827 1.00 91.44 95 LEU A N 1
ATOM 773 C CA . LEU A 1 95 ? -15.452 -2.188 17.302 1.00 91.44 95 LEU A CA 1
ATOM 774 C C . LEU A 1 95 ? -15.597 -3.265 16.218 1.00 91.44 95 LEU A C 1
ATOM 776 O O . LEU A 1 95 ? -14.852 -3.237 15.242 1.00 91.44 95 LEU A O 1
ATOM 780 N N . LYS A 1 96 ? -16.569 -4.180 16.344 1.00 92.25 96 LYS A N 1
ATOM 781 C CA . LYS A 1 96 ? -16.866 -5.191 15.309 1.00 92.25 96 LYS A CA 1
ATOM 782 C C . LYS A 1 96 ? -17.380 -4.590 14.002 1.00 92.25 96 LYS A C 1
ATOM 784 O O . LYS A 1 96 ? -17.180 -5.186 12.951 1.00 92.25 96 LYS A O 1
ATOM 789 N N . ASN A 1 97 ? -18.022 -3.426 14.070 1.00 91.81 97 ASN A N 1
ATOM 790 C CA . ASN A 1 97 ? -18.549 -2.724 12.901 1.00 91.81 97 ASN A CA 1
ATOM 791 C C . ASN A 1 97 ? -17.499 -1.867 12.180 1.00 91.81 97 ASN A C 1
ATOM 793 O O . ASN A 1 97 ? -17.820 -1.250 11.164 1.00 91.81 97 ASN A O 1
ATOM 797 N N . LEU A 1 98 ? -16.264 -1.798 12.687 1.00 89.62 98 LEU A N 1
ATOM 798 C CA . LEU A 1 98 ? -15.183 -1.119 11.983 1.00 89.62 98 LEU A CA 1
ATOM 799 C C . LEU A 1 98 ? -14.835 -1.879 10.691 1.00 89.62 98 LEU A C 1
ATOM 801 O O . LEU A 1 98 ? -14.821 -3.112 10.691 1.00 89.62 98 LEU A O 1
ATOM 805 N N . PRO A 1 99 ? -14.513 -1.169 9.596 1.00 85.94 99 PRO A N 1
ATOM 806 C CA . PRO A 1 99 ? -14.153 -1.804 8.330 1.00 85.94 99 PRO A CA 1
ATOM 807 C C . PRO A 1 99 ? -12.924 -2.707 8.492 1.00 85.94 99 PRO A C 1
ATOM 809 O O . PRO A 1 99 ? -12.134 -2.549 9.420 1.00 85.94 99 PRO A O 1
ATOM 812 N N . SER A 1 100 ? -12.701 -3.656 7.586 1.00 83.06 100 SER A N 1
ATOM 813 C CA . SER A 1 100 ? -11.458 -4.441 7.579 1.00 83.06 100 SER A CA 1
ATOM 814 C C . SER A 1 100 ? -10.250 -3.572 7.209 1.00 83.06 100 SER A C 1
ATOM 816 O O . SER A 1 100 ? -10.396 -2.562 6.532 1.00 83.06 100 SER A O 1
ATOM 818 N N . GLY A 1 101 ? -9.049 -3.948 7.651 1.00 82.69 101 GLY A N 1
ATOM 819 C CA . GLY A 1 101 ? -7.807 -3.240 7.313 1.00 82.69 101 GLY A CA 1
ATOM 820 C C . GLY A 1 101 ? -7.053 -2.732 8.537 1.00 82.69 101 GLY A C 1
ATOM 821 O O . GLY A 1 101 ? -7.553 -2.790 9.667 1.00 82.69 101 GLY A O 1
ATOM 822 N N . ARG A 1 102 ? -5.829 -2.247 8.315 1.00 83.38 102 ARG A N 1
ATOM 823 C CA . ARG A 1 102 ? -4.930 -1.809 9.384 1.00 83.38 102 ARG A CA 1
ATOM 824 C C . ARG A 1 102 ? -5.435 -0.523 10.031 1.00 83.38 102 ARG A C 1
ATOM 826 O O . ARG A 1 102 ? -5.780 0.438 9.345 1.00 83.38 102 ARG A O 1
ATOM 833 N N . LYS A 1 103 ? -5.448 -0.509 11.364 1.00 89.25 103 LYS A N 1
ATOM 834 C CA . LYS A 1 103 ? -5.914 0.620 12.175 1.00 89.25 103 LYS A CA 1
ATOM 835 C C . LYS A 1 103 ? -4.916 0.943 13.269 1.00 89.25 103 LYS A C 1
ATOM 837 O O . LYS A 1 103 ? -4.290 0.039 13.822 1.00 89.25 103 LYS A O 1
ATOM 842 N N . GLN A 1 104 ? -4.796 2.220 13.594 1.00 90.19 104 GLN A N 1
ATOM 843 C CA . GLN A 1 104 ? -4.240 2.667 14.866 1.00 90.19 104 GLN A CA 1
ATOM 844 C C . GLN A 1 104 ? -5.397 3.100 15.751 1.00 90.19 104 GLN A C 1
ATOM 846 O O . GLN A 1 104 ? -6.331 3.741 15.277 1.00 90.19 104 GLN A O 1
ATOM 851 N N . ILE A 1 105 ? -5.351 2.719 17.022 1.00 93.56 105 ILE A N 1
ATOM 852 C CA . ILE A 1 105 ? -6.439 2.979 17.955 1.00 93.56 105 ILE A CA 1
ATOM 853 C C . ILE A 1 105 ? -5.851 3.576 19.229 1.00 93.56 105 ILE A C 1
ATOM 855 O O . ILE A 1 105 ? -4.874 3.052 19.764 1.00 93.56 105 ILE A O 1
ATOM 859 N N . ALA A 1 106 ? -6.457 4.655 19.714 1.00 96.25 106 ALA A N 1
ATOM 860 C CA . ALA A 1 106 ? -6.240 5.187 21.052 1.00 96.25 106 ALA A CA 1
ATOM 861 C C . ALA A 1 106 ? -7.559 5.116 21.826 1.00 96.25 106 ALA A C 1
ATOM 863 O O . ALA A 1 106 ? -8.607 5.479 21.297 1.00 96.25 106 ALA A O 1
ATOM 864 N N . VAL A 1 107 ? -7.518 4.631 23.066 1.00 95.88 107 VAL A N 1
ATOM 865 C CA . VAL A 1 107 ? -8.713 4.417 23.892 1.00 95.88 107 VAL A CA 1
ATOM 866 C C . VAL A 1 107 ? -8.539 5.136 25.217 1.00 95.88 107 VAL A C 1
ATOM 868 O O . VAL A 1 107 ? -7.486 5.039 25.845 1.00 95.88 107 VAL A O 1
ATOM 871 N N . THR A 1 108 ? -9.586 5.821 25.657 1.00 97.12 108 THR A N 1
ATOM 872 C CA . THR A 1 108 ? -9.700 6.336 27.019 1.00 97.12 108 THR A CA 1
ATOM 873 C C . THR A 1 108 ? -11.069 5.986 27.592 1.00 97.12 108 THR A C 1
ATOM 875 O O . THR A 1 108 ? -12.041 5.815 26.854 1.00 97.12 108 THR A O 1
ATOM 878 N N . ARG A 1 109 ? -11.138 5.844 28.915 1.00 95.50 109 ARG A N 1
ATOM 879 C CA . ARG A 1 109 ? -12.360 5.521 29.653 1.00 95.50 109 ARG A CA 1
ATOM 880 C C . ARG A 1 109 ? -12.496 6.467 30.837 1.00 95.50 109 ARG A C 1
ATOM 882 O O . ARG A 1 109 ? -11.523 6.701 31.551 1.00 95.50 109 ARG A O 1
ATOM 889 N N . PHE A 1 110 ? -13.714 6.940 31.067 1.00 96.19 110 PHE A N 1
ATOM 890 C CA . PHE A 1 110 ? -14.103 7.641 32.283 1.00 96.19 110 PHE A CA 1
ATOM 891 C C . PHE A 1 110 ? -15.453 7.094 32.750 1.00 96.19 110 PHE A C 1
ATOM 893 O O . PHE A 1 110 ? -16.419 7.123 31.991 1.00 96.19 110 PHE A O 1
ATOM 900 N N . GLU A 1 111 ? -15.500 6.560 33.974 1.00 95.75 111 GLU A N 1
ATOM 901 C CA . GLU A 1 111 ? -16.664 5.827 34.498 1.00 95.75 111 GLU A CA 1
ATOM 902 C C . GLU A 1 111 ? -17.134 4.754 33.501 1.00 95.75 111 GLU A C 1
ATOM 904 O O . GLU A 1 111 ? -16.334 3.900 33.120 1.00 95.75 111 GLU A O 1
ATOM 909 N N . ASP A 1 112 ? -18.381 4.795 33.036 1.00 96.94 112 ASP A N 1
ATOM 910 C CA . ASP A 1 112 ? -18.923 3.821 32.079 1.00 96.94 112 ASP A CA 1
ATOM 911 C C . ASP A 1 112 ? -18.939 4.324 30.630 1.00 96.94 112 ASP A C 1
ATOM 913 O O . ASP A 1 112 ? -19.485 3.675 29.737 1.00 96.94 112 ASP A O 1
ATOM 917 N N . GLN A 1 113 ? -18.287 5.459 30.374 1.00 97.12 113 GLN A N 1
ATOM 918 C CA . GLN A 1 113 ? -18.111 6.023 29.042 1.00 97.12 113 GLN A CA 1
ATOM 919 C C . GLN A 1 113 ? -16.723 5.695 28.489 1.00 97.12 113 GLN A C 1
ATOM 921 O O . GLN A 1 113 ? -15.700 5.824 29.171 1.00 97.12 113 GLN A O 1
ATOM 926 N N . VAL A 1 114 ? -16.685 5.293 27.222 1.00 97.06 114 VAL A N 1
ATOM 927 C CA . VAL A 1 114 ? -15.461 4.982 26.482 1.00 97.06 114 VAL A CA 1
ATOM 928 C C . VAL A 1 114 ? -15.371 5.882 25.256 1.00 97.06 114 VAL A C 1
ATOM 930 O O . VAL A 1 114 ? -16.325 6.001 24.487 1.00 97.06 114 VAL A O 1
ATOM 933 N N . THR A 1 115 ? -14.194 6.473 25.054 1.00 97.50 115 THR A N 1
ATOM 934 C CA . THR A 1 115 ? -13.833 7.206 23.840 1.00 97.50 115 THR A CA 1
ATOM 935 C C . THR A 1 115 ? -12.730 6.449 23.118 1.00 97.50 115 THR A C 1
ATOM 937 O O . THR A 1 115 ? -11.651 6.216 23.666 1.00 97.50 115 THR A O 1
ATOM 940 N N . VAL A 1 116 ? -12.989 6.088 21.868 1.00 96.50 116 VAL A N 1
ATOM 941 C CA . VAL A 1 116 ? -12.039 5.423 20.981 1.00 96.50 116 VAL A CA 1
ATOM 942 C C . VAL A 1 116 ? -11.749 6.340 19.803 1.00 96.50 116 VAL A C 1
ATOM 944 O O . VAL A 1 116 ? -12.659 6.712 19.070 1.00 96.50 116 VAL A O 1
ATOM 947 N N . VAL A 1 117 ? -10.482 6.680 19.594 1.00 95.88 117 VAL A N 1
ATOM 948 C CA . VAL A 1 117 ? -10.003 7.366 18.392 1.00 95.88 117 VAL A CA 1
ATOM 949 C C . VAL A 1 117 ? -9.412 6.315 17.465 1.00 95.88 117 VAL A C 1
ATOM 951 O O . VAL A 1 117 ? -8.482 5.607 17.851 1.00 95.88 117 VAL A O 1
ATOM 954 N N . VAL A 1 118 ? -9.949 6.205 16.255 1.00 93.56 118 VAL A N 1
ATOM 955 C CA . VAL A 1 118 ? -9.518 5.244 15.238 1.00 93.56 118 VAL A CA 1
ATOM 956 C C . VAL A 1 118 ? -8.894 6.006 14.078 1.00 93.56 118 VAL A C 1
ATOM 958 O O . VAL A 1 118 ? -9.491 6.948 13.570 1.00 93.56 118 VAL A O 1
ATOM 961 N N . ASN A 1 119 ? -7.708 5.585 13.656 1.00 91.12 119 ASN A N 1
ATOM 962 C CA . ASN A 1 119 ? -7.086 5.989 12.402 1.00 91.12 119 ASN A CA 1
ATOM 963 C C . ASN A 1 119 ? -7.028 4.784 11.472 1.00 91.12 119 ASN A C 1
ATOM 965 O O . ASN A 1 119 ? -6.336 3.806 11.775 1.00 91.12 119 ASN A O 1
ATOM 969 N N . GLU A 1 120 ? -7.737 4.834 10.357 1.00 86.94 120 GLU A N 1
ATOM 970 C CA . GLU A 1 120 ? -7.671 3.791 9.341 1.00 86.94 120 GLU A CA 1
ATOM 971 C C . GLU A 1 120 ? -6.537 4.114 8.365 1.00 86.94 120 GLU A C 1
ATOM 973 O O . GLU A 1 120 ? -6.526 5.176 7.749 1.00 86.94 120 GLU A O 1
ATOM 978 N N . LEU A 1 121 ? -5.563 3.201 8.275 1.00 77.56 121 LEU A N 1
ATOM 979 C CA . LEU A 1 121 ? -4.351 3.363 7.458 1.00 77.56 121 LEU A CA 1
ATOM 980 C C . LEU A 1 121 ? -4.457 2.663 6.098 1.00 77.56 121 LEU A C 1
ATOM 982 O O . LEU A 1 121 ? -3.805 3.063 5.143 1.00 77.56 121 LEU A O 1
ATOM 986 N N . ASP A 1 122 ? -5.266 1.605 6.026 1.00 67.25 122 ASP A N 1
ATOM 987 C CA . ASP A 1 122 ? -5.491 0.810 4.820 1.00 67.25 122 ASP A CA 1
ATOM 988 C C . ASP A 1 122 ? -7.006 0.680 4.607 1.00 67.25 122 ASP A C 1
ATOM 990 O O . ASP A 1 122 ? -7.607 -0.325 5.004 1.00 67.25 122 ASP A O 1
ATOM 994 N N . VAL A 1 123 ? -7.649 1.701 4.031 1.00 56.44 123 VAL A N 1
ATOM 995 C CA . VAL A 1 123 ? -9.056 1.588 3.615 1.00 56.44 123 VAL A CA 1
ATOM 996 C C . VAL A 1 123 ? -9.096 0.740 2.345 1.00 56.44 123 VAL A C 1
ATOM 998 O O . VAL A 1 123 ? -8.907 1.227 1.231 1.00 56.44 123 VAL A O 1
ATOM 1001 N N . VAL A 1 124 ? -9.281 -0.569 2.514 1.00 51.00 124 VAL A N 1
ATOM 1002 C CA . VAL A 1 124 ? -9.573 -1.468 1.395 1.00 51.00 124 VAL A CA 1
ATOM 1003 C C . VAL A 1 124 ? -11.074 -1.363 1.121 1.00 51.00 124 VAL A C 1
ATOM 1005 O O . VAL A 1 124 ? -11.867 -1.898 1.895 1.00 51.00 124 VAL A O 1
ATOM 1008 N N . TYR A 1 125 ? -11.443 -0.622 0.070 1.00 45.34 125 TYR A N 1
ATOM 1009 C CA . TYR A 1 125 ? -12.810 -0.566 -0.470 1.00 45.34 125 TYR A CA 1
ATOM 1010 C C . TYR A 1 125 ? -13.188 -1.859 -1.197 1.00 45.34 125 TYR A C 1
ATOM 1012 O O . TYR A 1 125 ? -12.323 -2.397 -1.931 1.00 45.34 125 TYR A O 1
#

Secondary structure (DSSP, 8-state):
--EE-HHHHHHHTTSHHHHHTS-GGGHHHHHHHHH-TT-GGGHHHHHHHHHH-HHHHHHHSTT-EE--HHHHHHHTT--EEEEEEEEGGGHHHHHHTSPSS-EEEEEEEETTEEEEEEEES----

Sequence (125 aa):
MSKIGLMEVKQALRDKRFRDALPESFTEELQKYQKNPGCACNIPFYKKVMTEAKEQLQQYFPNRSVANLEEDAKKLMENHWSVINCHVDELEGKLKNLPSGRKQIAVTRFEDQVTVVVNELDVVY